Protein AF-A0A2D8ETE4-F1 (afdb_monomer_lite)

Radius of gyration: 16.95 Å; chains: 1; bounding box: 44×34×48 Å

Sequence (75 aa):
MKNENNNIVYCVVQIDWTWTTNEPRPSIIATYGNREDAIQKQDLMKKIATIDQSKMQFKVISITYEEKDASKKAD

Secondary structure (DSSP, 8-state):
------EEEEEEEEEE---SSSS-EEEEEEEESSHHHHHHHHHHHHHHHHHTT--EEEEEEEEEE----S-----

Structure (mmCIF, N/CA/C/O backbone):
data_AF-A0A2D8ETE4-F1
#
_entry.id   AF-A0A2D8ETE4-F1
#
loop_
_atom_site.group_PDB
_atom_site.id
_atom_site.type_symbol
_atom_site.label_atom_id
_atom_site.label_alt_id
_atom_site.label_comp_id
_atom_site.label_asym_id
_atom_site.label_entity_id
_atom_site.label_seq_id
_atom_site.pdbx_PDB_ins_code
_atom_site.Cartn_x
_atom_site.Cartn_y
_atom_site.Cartn_z
_atom_site.occupancy
_atom_site.B_iso_or_equiv
_atom_site.auth_seq_id
_atom_site.auth_comp_id
_atom_site.auth_asym_id
_atom_site.auth_atom_id
_atom_site.pdbx_PDB_model_num
ATOM 1 N N . MET A 1 1 ? 30.247 -1.302 -20.687 1.00 40.41 1 MET A N 1
ATOM 2 C CA . MET A 1 1 ? 29.335 -1.350 -19.525 1.00 40.41 1 MET A CA 1
ATOM 3 C C . MET A 1 1 ? 27.981 -1.791 -20.046 1.00 40.41 1 MET A C 1
ATOM 5 O O . MET A 1 1 ? 27.489 -1.154 -20.967 1.00 40.41 1 MET A O 1
ATOM 9 N N . LYS A 1 2 ? 27.452 -2.931 -19.588 1.00 43.47 2 LYS A N 1
ATOM 10 C CA . LYS A 1 2 ? 26.094 -3.352 -19.957 1.00 43.47 2 LYS A CA 1
ATOM 11 C C . LYS A 1 2 ? 25.124 -2.420 -19.229 1.00 43.47 2 LYS A C 1
ATOM 13 O O . LYS A 1 2 ? 25.223 -2.301 -18.014 1.00 43.47 2 LYS A O 1
ATOM 18 N N . ASN A 1 3 ? 24.252 -1.738 -19.967 1.00 44.91 3 ASN A N 1
ATOM 19 C CA . ASN A 1 3 ? 23.115 -1.041 -19.377 1.00 44.91 3 ASN A CA 1
ATOM 20 C C . ASN A 1 3 ? 22.140 -2.118 -18.904 1.00 44.91 3 ASN A C 1
ATOM 22 O O . ASN A 1 3 ? 21.417 -2.697 -19.711 1.00 44.91 3 ASN A O 1
ATOM 26 N N . GLU A 1 4 ? 22.178 -2.441 -17.617 1.00 55.88 4 GLU A N 1
ATOM 27 C CA . GLU A 1 4 ? 21.110 -3.201 -16.981 1.00 55.88 4 GLU A CA 1
ATOM 28 C C . GLU A 1 4 ? 19.872 -2.298 -16.964 1.00 55.88 4 GLU A C 1
ATOM 30 O O . GLU A 1 4 ? 19.740 -1.407 -16.124 1.00 55.88 4 GLU A O 1
ATOM 35 N N . ASN A 1 5 ? 18.996 -2.473 -17.957 1.00 55.81 5 ASN A N 1
ATOM 36 C CA . ASN A 1 5 ? 17.659 -1.888 -17.954 1.00 55.81 5 ASN A CA 1
ATOM 37 C C . ASN A 1 5 ? 16.849 -2.593 -16.859 1.00 55.81 5 ASN A C 1
ATOM 39 O O . ASN A 1 5 ? 16.114 -3.543 -17.113 1.00 55.81 5 ASN A O 1
ATOM 43 N N . ASN A 1 6 ? 17.047 -2.159 -15.620 1.00 63.59 6 ASN A N 1
ATOM 44 C CA . ASN A 1 6 ? 16.305 -2.652 -14.475 1.00 63.59 6 ASN A CA 1
ATOM 45 C C . ASN A 1 6 ? 14.907 -2.031 -14.489 1.00 63.59 6 ASN A C 1
ATOM 47 O O . ASN A 1 6 ? 14.753 -0.830 -14.251 1.00 63.59 6 ASN A O 1
ATOM 51 N N . ASN A 1 7 ? 13.889 -2.846 -14.763 1.00 83.50 7 ASN A N 1
ATOM 52 C CA . ASN A 1 7 ? 12.505 -2.400 -14.719 1.00 83.50 7 ASN A CA 1
ATOM 53 C C . ASN A 1 7 ? 12.052 -2.311 -13.258 1.00 83.50 7 ASN A C 1
ATOM 55 O O . ASN A 1 7 ? 12.288 -3.215 -12.454 1.00 83.50 7 ASN A O 1
ATOM 59 N N . ILE A 1 8 ? 11.416 -1.197 -12.901 1.00 89.62 8 ILE A N 1
ATOM 60 C CA . ILE A 1 8 ? 10.914 -0.943 -11.548 1.00 89.62 8 ILE A CA 1
ATOM 61 C C . ILE A 1 8 ? 9.392 -0.869 -11.609 1.00 89.62 8 ILE A C 1
ATOM 63 O O . ILE A 1 8 ? 8.834 -0.147 -12.432 1.00 89.62 8 ILE A O 1
ATOM 67 N N . VAL A 1 9 ? 8.722 -1.584 -10.707 1.00 94.19 9 VAL A N 1
ATOM 68 C CA . VAL A 1 9 ? 7.286 -1.420 -10.440 1.00 94.19 9 VAL A CA 1
ATOM 69 C C . VAL A 1 9 ? 7.050 -1.003 -8.996 1.00 94.19 9 VAL A C 1
ATOM 71 O O . VAL A 1 9 ? 7.808 -1.354 -8.089 1.00 94.19 9 VAL A O 1
ATOM 74 N N . TYR A 1 10 ? 5.972 -0.260 -8.778 1.00 96.75 10 TYR A N 1
ATOM 75 C CA . TYR A 1 10 ? 5.549 0.230 -7.475 1.00 96.75 10 TYR A CA 1
ATOM 76 C C . TYR A 1 10 ? 4.280 -0.500 -7.045 1.00 96.75 10 TYR A C 1
ATOM 78 O O . TYR A 1 10 ? 3.229 -0.379 -7.673 1.00 96.75 10 TYR A O 1
ATOM 86 N N . CYS A 1 11 ? 4.370 -1.266 -5.965 1.00 96.75 11 CYS A N 1
ATOM 87 C CA . CYS A 1 11 ? 3.270 -2.067 -5.448 1.00 96.75 11 CYS A CA 1
ATOM 88 C C . CYS A 1 11 ? 2.693 -1.430 -4.187 1.00 96.75 11 CYS A C 1
ATOM 90 O O . CYS A 1 11 ? 3.439 -1.035 -3.290 1.00 96.75 11 CYS A O 1
ATOM 92 N N . VAL A 1 12 ? 1.368 -1.387 -4.081 1.00 97.44 12 VAL A N 1
ATOM 93 C CA . VAL A 1 12 ? 0.678 -1.092 -2.824 1.00 97.44 12 VAL A CA 1
ATOM 94 C C . VAL A 1 12 ? 0.471 -2.408 -2.089 1.00 97.44 12 VAL A C 1
ATOM 96 O O . VAL A 1 12 ? -0.179 -3.315 -2.610 1.00 97.44 12 VAL A O 1
ATOM 99 N N . VAL A 1 13 ? 1.015 -2.506 -0.881 1.00 96.88 13 VAL A N 1
ATOM 100 C CA . VAL A 1 13 ? 0.821 -3.643 0.016 1.00 96.88 13 VAL A CA 1
ATOM 101 C C . VAL A 1 13 ? -0.172 -3.301 1.115 1.00 96.88 13 VAL A C 1
ATOM 103 O O . VAL A 1 13 ? -0.122 -2.209 1.683 1.00 96.88 13 VAL A O 1
ATOM 106 N N . GLN A 1 14 ? -1.051 -4.248 1.418 1.00 94.81 14 GLN A N 1
ATOM 107 C CA . GLN A 1 14 ? -1.945 -4.240 2.565 1.00 94.81 14 GLN A CA 1
ATOM 108 C C . GLN A 1 14 ? -1.383 -5.168 3.639 1.00 94.81 14 GLN A C 1
ATOM 110 O O . GLN A 1 14 ? -1.034 -6.314 3.356 1.00 94.81 14 GLN A O 1
ATOM 115 N N . ILE A 1 15 ? -1.321 -4.672 4.870 1.00 90.81 15 ILE A N 1
ATOM 116 C CA . ILE A 1 15 ? -0.921 -5.417 6.060 1.00 90.81 15 ILE A CA 1
ATOM 117 C C . ILE A 1 15 ? -2.104 -5.399 7.010 1.00 90.81 15 ILE A C 1
ATOM 119 O O . ILE A 1 15 ? -2.540 -4.337 7.456 1.00 90.81 15 ILE A O 1
ATOM 123 N N . ASP A 1 16 ? -2.628 -6.575 7.303 1.00 87.56 16 ASP A N 1
ATOM 124 C CA . ASP A 1 16 ? -3.728 -6.737 8.235 1.00 87.56 16 ASP A CA 1
ATOM 125 C C . ASP A 1 16 ? -3.186 -7.053 9.635 1.00 87.56 16 ASP A C 1
ATOM 127 O O . ASP A 1 16 ? -2.447 -8.019 9.822 1.00 87.56 16 ASP A O 1
ATOM 131 N N . TRP A 1 17 ? -3.546 -6.219 10.613 1.00 80.12 17 TRP A N 1
ATOM 132 C CA . TRP A 1 17 ? -3.167 -6.369 12.023 1.00 80.12 17 TRP A CA 1
ATOM 133 C C . TRP A 1 17 ? -4.306 -6.900 12.902 1.00 80.12 17 TRP A C 1
ATOM 135 O O . TRP A 1 17 ? -4.233 -6.835 14.129 1.00 80.12 17 TRP A O 1
ATOM 145 N N . THR A 1 18 ? -5.3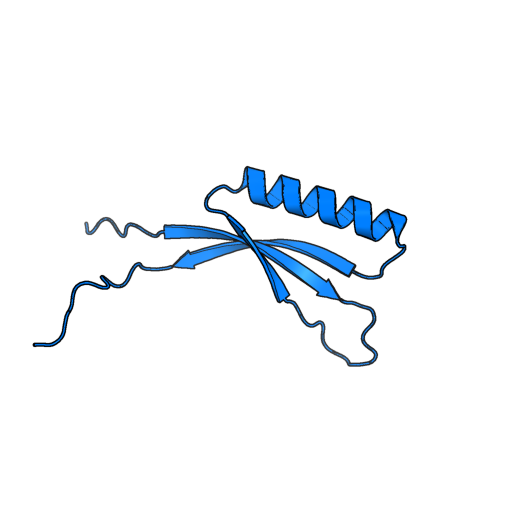88 -7.400 12.305 1.00 76.25 18 THR A N 1
ATOM 146 C CA . THR A 1 18 ? -6.476 -8.064 13.045 1.00 76.25 18 THR A CA 1
ATOM 147 C C . THR A 1 18 ? -6.131 -9.491 13.482 1.00 76.25 18 THR A C 1
ATOM 149 O O . THR A 1 18 ? -6.878 -10.099 14.245 1.00 76.25 18 THR A O 1
ATOM 152 N N . TRP A 1 19 ? -4.987 -10.013 13.039 1.00 66.19 19 TRP A N 1
ATOM 153 C CA . TRP A 1 19 ? -4.555 -11.384 13.266 1.00 66.19 19 TRP A CA 1
ATOM 154 C C . TRP A 1 19 ? -4.231 -11.640 14.743 1.00 66.19 19 TRP A C 1
ATOM 156 O O . TRP A 1 19 ? -3.545 -10.862 15.399 1.00 66.19 19 TRP A O 1
ATOM 166 N N . THR A 1 20 ? -4.694 -12.782 15.251 1.00 61.19 20 THR A N 1
ATOM 167 C CA . THR A 1 20 ? -4.340 -13.350 16.565 1.00 61.19 20 THR A CA 1
ATOM 168 C C . THR A 1 20 ? -3.026 -14.140 16.537 1.00 61.19 20 THR A C 1
ATOM 170 O O . THR A 1 20 ? -2.608 -14.687 17.555 1.00 61.19 20 THR A O 1
ATOM 173 N N . THR A 1 21 ? -2.376 -14.230 15.374 1.00 63.06 21 THR A N 1
ATOM 174 C CA . THR A 1 21 ? -1.105 -14.933 15.161 1.00 63.06 21 THR A CA 1
ATOM 175 C C . THR A 1 21 ? 0.075 -13.964 15.207 1.00 63.06 21 THR A C 1
ATOM 177 O O . THR A 1 21 ? -0.049 -12.827 14.766 1.00 63.06 21 THR A O 1
ATOM 180 N N . ASN A 1 22 ? 1.237 -14.433 15.670 1.00 71.12 22 ASN A N 1
ATOM 181 C CA . ASN A 1 22 ? 2.433 -13.621 15.950 1.00 71.12 22 ASN A CA 1
ATOM 182 C C . ASN A 1 22 ? 3.104 -12.938 14.735 1.00 71.12 22 ASN A C 1
ATOM 184 O O . ASN A 1 22 ? 4.148 -12.315 14.910 1.00 71.12 22 ASN A O 1
ATOM 188 N N . GLU A 1 23 ? 2.554 -13.038 13.521 1.00 75.00 23 GLU A N 1
ATOM 189 C CA . GLU A 1 23 ? 3.207 -12.546 12.303 1.00 75.00 23 GLU A CA 1
ATOM 190 C C . GLU A 1 23 ? 2.241 -11.781 11.379 1.00 75.00 23 GLU A C 1
ATOM 192 O O . GLU A 1 23 ? 1.146 -12.279 11.087 1.00 75.00 23 GLU A O 1
ATOM 197 N N . PRO A 1 24 ? 2.630 -10.588 10.883 1.00 72.19 24 PRO A N 1
ATOM 198 C CA . PRO A 1 24 ? 1.845 -9.833 9.913 1.00 72.19 24 PRO A CA 1
ATOM 199 C C . PRO A 1 24 ? 1.872 -10.512 8.537 1.00 72.19 24 PRO A C 1
ATOM 201 O O . PRO A 1 24 ? 2.919 -10.971 8.081 1.00 72.19 24 PRO A O 1
ATOM 204 N N . ARG A 1 25 ? 0.734 -10.519 7.829 1.00 80.62 25 ARG A N 1
ATOM 205 C CA . ARG A 1 25 ? 0.628 -11.064 6.463 1.00 80.62 25 ARG A CA 1
ATOM 206 C C . ARG A 1 25 ? 0.479 -9.945 5.425 1.00 80.62 25 ARG A C 1
ATOM 208 O O . ARG A 1 25 ? -0.644 -9.506 5.171 1.00 80.62 25 ARG A O 1
ATOM 215 N N . PRO A 1 26 ? 1.584 -9.449 4.837 1.00 89.50 26 PRO A N 1
ATOM 216 C CA . PRO A 1 26 ? 1.513 -8.470 3.762 1.00 89.50 26 PRO A CA 1
ATOM 217 C C . PRO A 1 26 ? 0.990 -9.114 2.471 1.00 89.50 26 PRO A C 1
ATOM 219 O O . PRO A 1 26 ? 1.391 -10.216 2.105 1.00 89.50 26 PRO A O 1
ATOM 222 N N . SER A 1 27 ? 0.131 -8.400 1.750 1.00 93.12 27 SER A N 1
ATOM 223 C CA . SER A 1 27 ? -0.382 -8.801 0.434 1.00 93.12 27 SER A CA 1
ATOM 224 C C . SER A 1 27 ? -0.299 -7.635 -0.545 1.00 93.12 27 SER A C 1
ATOM 226 O O . SER A 1 27 ? -0.573 -6.496 -0.173 1.00 93.12 27 SER A O 1
ATOM 228 N N . ILE A 1 28 ? 0.102 -7.891 -1.791 1.00 95.75 28 ILE A N 1
ATOM 229 C CA . ILE A 1 28 ? 0.076 -6.872 -2.850 1.00 95.75 28 ILE A CA 1
ATOM 230 C C . ILE A 1 28 ? -1.368 -6.729 -3.329 1.00 95.75 28 ILE A C 1
ATOM 232 O O . ILE A 1 28 ? -1.973 -7.709 -3.755 1.00 95.75 28 ILE A O 1
ATOM 236 N N . ILE A 1 29 ? -1.906 -5.511 -3.279 1.00 96.19 29 ILE A N 1
ATOM 237 C CA . ILE A 1 29 ? -3.289 -5.212 -3.687 1.00 96.19 29 ILE A CA 1
ATOM 238 C C . ILE A 1 29 ? -3.373 -4.407 -4.987 1.00 96.19 29 ILE A C 1
ATOM 240 O O . ILE A 1 29 ? -4.441 -4.311 -5.586 1.00 96.19 29 ILE A O 1
ATOM 244 N N . ALA A 1 30 ? -2.268 -3.792 -5.411 1.00 95.88 30 ALA A N 1
ATOM 245 C CA . ALA A 1 30 ? -2.163 -3.081 -6.679 1.00 95.88 30 ALA A CA 1
ATOM 246 C C . ALA A 1 30 ? -0.693 -2.913 -7.082 1.00 95.88 30 ALA A 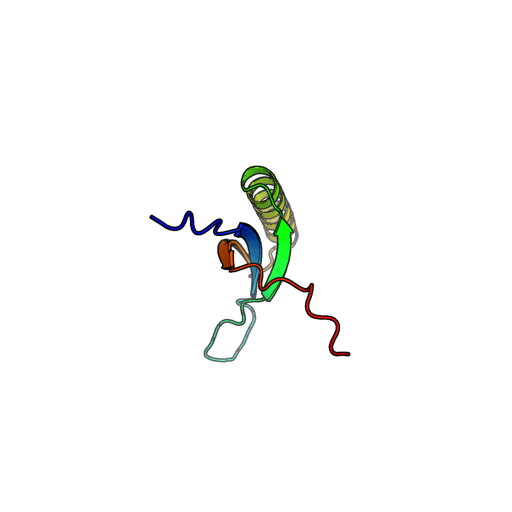C 1
ATOM 248 O O . ALA A 1 30 ? 0.173 -2.790 -6.213 1.00 95.88 30 ALA A O 1
ATOM 249 N N . THR A 1 31 ? -0.434 -2.835 -8.385 1.00 96.31 31 THR A N 1
ATOM 250 C CA . THR A 1 31 ? 0.896 -2.627 -8.970 1.00 96.31 31 THR A CA 1
ATOM 251 C C . THR A 1 31 ? 0.809 -1.556 -10.048 1.00 96.31 31 THR A C 1
ATOM 253 O O . THR A 1 31 ? -0.122 -1.562 -10.849 1.00 96.31 31 THR A O 1
ATOM 256 N N . TYR A 1 32 ? 1.781 -0.649 -10.067 1.00 95.50 32 TYR A N 1
ATOM 257 C CA . TYR A 1 32 ? 1.842 0.494 -10.972 1.00 95.50 32 TYR A CA 1
ATOM 258 C C . TYR A 1 32 ? 3.239 0.623 -11.577 1.00 95.50 32 TYR A C 1
ATOM 260 O O . TYR A 1 32 ? 4.237 0.323 -10.921 1.00 95.50 32 TYR A O 1
ATOM 268 N N . GLY A 1 33 ? 3.315 1.121 -12.812 1.00 92.44 33 GLY A N 1
ATOM 269 C CA . GLY A 1 33 ?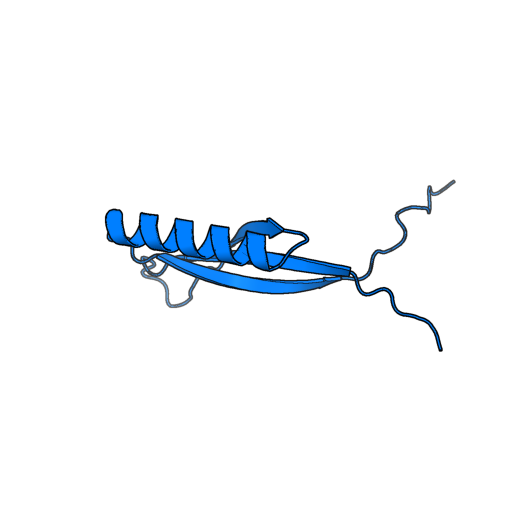 4.583 1.547 -13.415 1.00 92.44 33 GLY A CA 1
ATOM 270 C C . GLY A 1 33 ? 5.074 2.898 -12.878 1.00 92.44 33 GLY A C 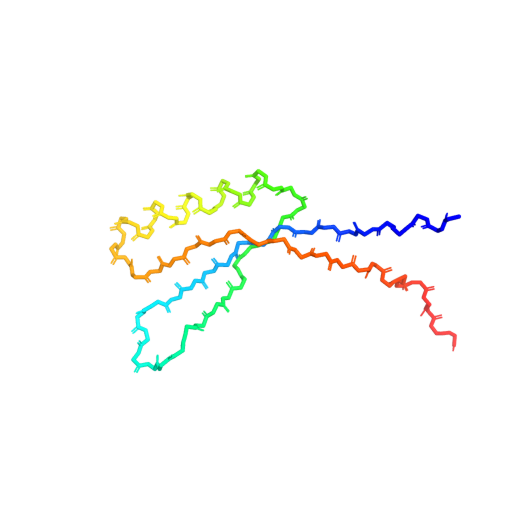1
ATOM 271 O O . GLY A 1 33 ? 6.268 3.170 -12.895 1.00 92.44 33 GLY A O 1
ATOM 272 N N . ASN A 1 34 ? 4.166 3.728 -12.351 1.00 94.44 34 ASN A N 1
ATOM 273 C CA . ASN A 1 34 ? 4.467 5.039 -11.776 1.00 94.44 34 ASN A CA 1
ATOM 274 C C . ASN A 1 34 ? 4.309 5.030 -10.245 1.00 94.44 34 ASN A C 1
ATOM 276 O O . ASN A 1 34 ? 3.352 4.477 -9.697 1.00 94.44 34 ASN A O 1
ATOM 280 N N . ARG A 1 35 ? 5.239 5.687 -9.546 1.00 94.19 35 ARG A N 1
ATOM 281 C CA . ARG A 1 35 ? 5.220 5.839 -8.087 1.00 94.19 35 ARG A CA 1
ATOM 282 C C . ARG A 1 35 ? 4.056 6.701 -7.607 1.00 94.19 35 ARG A C 1
ATOM 284 O O . ARG A 1 35 ? 3.494 6.407 -6.555 1.00 94.19 35 ARG A O 1
ATOM 291 N N . GLU A 1 36 ? 3.722 7.765 -8.334 1.00 96.81 36 GLU A N 1
ATOM 292 C CA . GLU A 1 36 ? 2.673 8.705 -7.917 1.00 96.81 36 GLU A CA 1
ATOM 293 C C . GLU A 1 36 ? 1.303 8.026 -7.862 1.00 96.81 36 GLU A C 1
ATOM 295 O O . GLU A 1 36 ? 0.594 8.168 -6.867 1.00 96.81 36 GLU A O 1
ATOM 300 N N . ASP A 1 37 ? 0.984 7.190 -8.851 1.00 97.19 37 ASP A N 1
ATOM 301 C CA . ASP A 1 37 ? -0.261 6.415 -8.885 1.00 97.19 37 ASP A CA 1
ATOM 302 C C . ASP A 1 37 ? -0.351 5.444 -7.695 1.00 97.19 37 ASP A C 1
ATOM 304 O O . ASP A 1 37 ? -1.391 5.328 -7.037 1.00 97.19 37 ASP A O 1
ATOM 308 N N . ALA A 1 38 ? 0.767 4.794 -7.348 1.00 97.19 38 ALA A N 1
ATOM 309 C CA . ALA A 1 38 ? 0.841 3.925 -6.176 1.00 97.19 38 ALA A CA 1
ATOM 310 C C . ALA A 1 38 ? 0.612 4.700 -4.864 1.00 97.19 38 ALA A C 1
ATOM 312 O O . ALA A 1 38 ? -0.077 4.202 -3.969 1.00 97.19 38 ALA A O 1
ATOM 313 N N . ILE A 1 39 ? 1.140 5.925 -4.751 1.00 97.88 39 ILE A N 1
ATOM 314 C CA . ILE A 1 39 ? 0.918 6.807 -3.592 1.00 97.88 39 ILE A CA 1
ATOM 315 C C . ILE A 1 39 ? -0.550 7.239 -3.516 1.00 97.88 39 ILE A C 1
ATOM 317 O O . ILE A 1 39 ? -1.164 7.117 -2.456 1.00 97.88 39 ILE A O 1
ATOM 321 N N . GLN A 1 40 ? -1.147 7.665 -4.632 1.00 98.06 40 GLN A N 1
ATOM 322 C CA . GLN A 1 40 ? -2.564 8.041 -4.675 1.00 98.06 40 GLN A CA 1
ATOM 323 C C . GLN A 1 40 ? -3.462 6.879 -4.239 1.00 98.06 40 GLN A C 1
ATOM 325 O O . GLN A 1 40 ? -4.378 7.059 -3.428 1.00 98.06 40 GLN A O 1
ATOM 330 N N . LYS A 1 41 ? -3.162 5.661 -4.709 1.00 97.88 41 LYS A N 1
ATOM 331 C CA . LYS A 1 41 ? -3.867 4.456 -4.267 1.00 97.88 41 LYS A CA 1
ATOM 332 C C . LYS A 1 41 ? -3.661 4.198 -2.775 1.00 97.88 41 LYS A C 1
ATOM 334 O O . LYS A 1 41 ? -4.642 3.922 -2.087 1.00 97.88 41 LYS A O 1
ATOM 339 N N . GLN A 1 42 ? -2.434 4.298 -2.259 1.00 97.75 42 GLN A N 1
ATOM 340 C CA . GLN A 1 42 ? -2.156 4.136 -0.827 1.00 97.75 42 GLN A CA 1
ATOM 341 C C . GLN A 1 42 ? -2.990 5.106 0.021 1.00 97.75 42 GLN A C 1
ATOM 343 O O . GLN A 1 42 ? -3.576 4.694 1.024 1.00 97.75 42 GLN A O 1
ATOM 348 N N . ASP A 1 43 ? -3.060 6.377 -0.368 1.00 97.62 43 ASP A N 1
ATOM 349 C CA . ASP A 1 43 ? -3.777 7.398 0.395 1.00 97.62 43 ASP A CA 1
ATOM 350 C C . ASP A 1 43 ? -5.295 7.220 0.334 1.00 97.62 43 ASP A C 1
ATOM 352 O O . ASP A 1 43 ? -5.972 7.405 1.348 1.00 97.62 43 ASP A O 1
ATOM 356 N N . LEU A 1 44 ? -5.836 6.776 -0.804 1.00 97.31 44 LEU A N 1
ATOM 357 C CA . LEU A 1 44 ? -7.237 6.363 -0.898 1.00 97.31 44 LEU A CA 1
ATOM 358 C C . LEU A 1 44 ? -7.543 5.199 0.056 1.00 97.31 44 LEU A C 1
ATOM 360 O O . LEU A 1 44 ? -8.508 5.267 0.815 1.00 97.31 44 LEU A O 1
ATOM 364 N N . MET A 1 45 ? -6.706 4.158 0.060 1.00 96.19 45 MET A N 1
ATOM 365 C CA . MET A 1 45 ? -6.910 2.991 0.925 1.00 96.19 45 MET A CA 1
ATOM 366 C C . MET A 1 45 ? -6.818 3.353 2.410 1.00 96.19 45 MET A C 1
ATOM 368 O O . MET A 1 45 ? -7.624 2.877 3.205 1.00 96.19 45 MET A O 1
ATOM 372 N N . LYS A 1 46 ? -5.899 4.251 2.789 1.00 95.25 46 LYS A N 1
ATOM 373 C CA . LYS A 1 46 ? -5.841 4.793 4.156 1.00 95.25 46 LYS A CA 1
ATOM 374 C C . LYS A 1 46 ? -7.125 5.525 4.535 1.00 95.25 46 LYS A C 1
ATOM 376 O O . LYS A 1 46 ? -7.611 5.327 5.640 1.00 95.25 46 LYS A O 1
ATOM 381 N N . LYS A 1 47 ? -7.678 6.360 3.647 1.00 96.62 47 LYS A N 1
ATOM 382 C CA . LYS A 1 47 ? -8.936 7.080 3.916 1.00 96.62 47 LYS A CA 1
ATOM 383 C C . LYS A 1 47 ? -10.093 6.113 4.156 1.00 96.62 47 LYS A C 1
ATOM 385 O O . LYS A 1 47 ? -10.812 6.286 5.134 1.00 96.62 47 LYS A O 1
ATOM 390 N N . ILE A 1 48 ? -10.227 5.089 3.311 1.00 93.94 48 ILE A N 1
ATOM 391 C CA . ILE A 1 48 ? -11.242 4.035 3.470 1.00 93.94 48 ILE A CA 1
ATOM 392 C C . ILE A 1 48 ? -11.050 3.318 4.811 1.00 93.94 48 ILE A C 1
ATOM 394 O O . ILE A 1 48 ? -11.973 3.259 5.613 1.00 93.94 48 ILE A O 1
ATOM 398 N N . ALA A 1 49 ? -9.827 2.879 5.117 1.00 91.88 49 ALA A N 1
ATOM 399 C CA . ALA A 1 49 ? -9.525 2.198 6.373 1.00 91.88 49 ALA A CA 1
ATOM 400 C C . ALA A 1 49 ? -9.802 3.041 7.624 1.00 91.88 49 ALA A C 1
ATOM 402 O O . ALA A 1 49 ? -10.213 2.481 8.638 1.00 91.88 49 ALA A O 1
ATOM 403 N N . THR A 1 50 ? -9.595 4.358 7.555 1.00 92.81 50 THR A N 1
ATOM 404 C CA . THR A 1 50 ? -9.956 5.290 8.631 1.00 92.81 50 THR A CA 1
ATOM 405 C C . THR A 1 50 ? -11.470 5.367 8.822 1.00 92.81 50 THR A C 1
ATOM 407 O O . THR A 1 50 ? -11.931 5.350 9.960 1.00 92.81 50 THR A O 1
ATOM 410 N N . ILE A 1 51 ? -12.238 5.440 7.729 1.00 94.38 51 ILE A N 1
ATOM 411 C CA . ILE A 1 51 ? -13.710 5.473 7.771 1.00 94.38 51 ILE A CA 1
ATOM 412 C C . ILE A 1 51 ? -14.253 4.164 8.354 1.00 94.38 51 ILE A C 1
ATOM 414 O O . ILE A 1 51 ? -15.078 4.194 9.263 1.00 94.38 51 ILE A O 1
ATOM 418 N N . ASP A 1 52 ? -13.720 3.033 7.899 1.00 89.88 52 ASP A N 1
ATOM 419 C CA . ASP A 1 52 ? -14.145 1.695 8.319 1.00 89.88 52 ASP A CA 1
ATOM 420 C C . ASP A 1 52 ? -13.552 1.270 9.677 1.00 89.88 52 ASP A C 1
ATOM 422 O O . ASP A 1 52 ? -13.771 0.145 10.125 1.00 89.88 52 ASP A O 1
ATOM 426 N N . GLN A 1 53 ? -12.766 2.141 10.329 1.00 89.12 53 GLN A N 1
ATOM 427 C CA . GLN A 1 53 ? -12.040 1.871 11.582 1.00 89.12 53 GLN A CA 1
ATOM 428 C C . GLN A 1 53 ? -11.218 0.568 11.547 1.00 89.12 53 GLN A C 1
ATOM 430 O O . GLN A 1 53 ? -11.020 -0.109 12.561 1.00 89.12 53 GLN A O 1
ATOM 435 N N . SER A 1 54 ? -10.731 0.197 10.363 1.00 86.94 54 SER A N 1
ATOM 436 C CA . SER A 1 54 ? -10.009 -1.054 10.162 1.00 86.94 54 SER A CA 1
ATOM 437 C C . SER A 1 54 ? -8.611 -0.988 10.787 1.00 86.94 54 SER A C 1
ATOM 439 O O . SER A 1 54 ? -7.959 0.057 10.798 1.00 86.94 54 SER A O 1
ATOM 441 N N . LYS A 1 55 ? -8.087 -2.135 11.232 1.00 87.19 55 LYS A N 1
ATOM 442 C CA . LYS A 1 55 ? -6.677 -2.275 11.646 1.00 87.19 55 LYS A CA 1
ATOM 443 C C . LYS A 1 55 ? -5.747 -2.565 10.459 1.00 87.19 55 LYS A C 1
ATOM 445 O O . LYS A 1 55 ? -4.698 -3.185 10.625 1.00 87.19 55 LYS A O 1
ATOM 450 N N . MET A 1 56 ? -6.134 -2.163 9.250 1.00 90.50 56 MET A N 1
ATOM 451 C CA . MET A 1 56 ? -5.326 -2.364 8.050 1.00 90.50 56 MET A CA 1
ATOM 452 C C . MET A 1 56 ? -4.307 -1.233 7.891 1.00 90.50 56 MET A C 1
ATOM 454 O O . MET A 1 56 ? -4.599 -0.062 8.129 1.00 90.50 56 MET A O 1
ATOM 458 N N . GLN A 1 57 ? -3.102 -1.575 7.447 1.00 91.94 57 GLN A N 1
ATOM 459 C CA . GLN A 1 57 ? -2.073 -0.618 7.055 1.00 91.94 57 GLN A CA 1
ATOM 460 C C . GLN A 1 57 ? -1.716 -0.793 5.584 1.00 91.94 57 GLN A C 1
ATOM 462 O O . GLN A 1 57 ? -1.650 -1.910 5.081 1.00 91.94 57 GLN A O 1
ATOM 467 N N . PHE A 1 58 ? -1.422 0.319 4.911 1.00 95.31 58 PHE A N 1
ATOM 468 C CA . PHE A 1 58 ? -1.053 0.326 3.497 1.00 95.31 58 PHE A CA 1
ATOM 469 C C . PHE A 1 58 ? 0.306 0.985 3.291 1.00 95.31 58 PHE A C 1
ATOM 471 O O . PHE A 1 58 ? 0.568 2.075 3.825 1.00 95.31 58 PHE A O 1
ATOM 478 N N . LYS A 1 59 ? 1.170 0.355 2.495 1.00 95.56 59 LYS A N 1
ATOM 479 C CA . LYS A 1 59 ? 2.509 0.860 2.155 1.00 95.56 59 LYS A CA 1
ATOM 480 C C . LYS A 1 59 ? 2.770 0.722 0.662 1.00 95.56 59 LYS A C 1
ATOM 482 O O . LYS A 1 59 ? 2.253 -0.188 0.033 1.00 95.56 59 LYS A O 1
ATOM 487 N N . VAL A 1 60 ? 3.583 1.619 0.115 1.00 96.75 60 VAL A N 1
ATOM 488 C CA . VAL A 1 60 ? 4.134 1.471 -1.234 1.00 96.75 60 VAL A CA 1
ATOM 489 C C . VAL A 1 60 ? 5.525 0.864 -1.114 1.00 96.75 60 VAL A C 1
ATOM 491 O O . VAL A 1 60 ? 6.336 1.352 -0.326 1.00 96.75 60 VAL A O 1
ATOM 494 N N . ILE A 1 61 ? 5.790 -0.180 -1.892 1.00 96.00 61 ILE A N 1
ATOM 495 C CA . ILE A 1 61 ? 7.116 -0.780 -2.062 1.00 96.00 61 ILE A CA 1
ATOM 496 C C . ILE A 1 61 ? 7.523 -0.701 -3.532 1.00 96.00 61 ILE A C 1
ATOM 498 O O . ILE A 1 61 ? 6.667 -0.691 -4.414 1.00 96.00 61 ILE A O 1
ATOM 502 N N . SER A 1 62 ? 8.823 -0.661 -3.800 1.00 94.81 62 SER A N 1
ATOM 503 C CA . SER A 1 62 ? 9.373 -0.785 -5.151 1.00 94.81 62 SER A CA 1
ATOM 504 C C . SER A 1 62 ? 9.955 -2.179 -5.339 1.00 94.81 62 SER A C 1
ATOM 506 O O . SER A 1 62 ? 10.712 -2.642 -4.484 1.00 94.81 62 SER A O 1
ATOM 508 N N . ILE A 1 63 ? 9.632 -2.823 -6.455 1.00 92.38 63 ILE A N 1
ATOM 509 C CA . ILE A 1 63 ? 10.217 -4.100 -6.859 1.00 92.38 63 ILE A CA 1
ATOM 510 C C . ILE A 1 63 ? 10.995 -3.856 -8.144 1.00 92.38 63 ILE A C 1
ATOM 512 O O . ILE A 1 63 ? 10.425 -3.444 -9.154 1.00 92.38 63 ILE A O 1
ATOM 516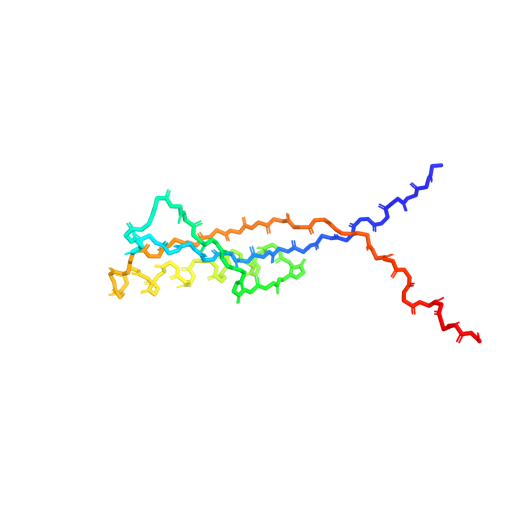 N N . THR A 1 64 ? 12.296 -4.108 -8.081 1.00 91.50 64 THR A N 1
ATOM 517 C CA . THR A 1 64 ? 13.167 -4.135 -9.253 1.00 91.50 64 THR A CA 1
ATOM 518 C C . THR A 1 64 ? 13.175 -5.550 -9.809 1.00 91.50 64 THR A C 1
ATOM 520 O O . THR A 1 64 ? 13.367 -6.501 -9.048 1.00 91.50 64 THR A O 1
ATOM 523 N N . TYR A 1 65 ? 12.966 -5.699 -11.112 1.00 82.31 65 TYR A N 1
ATOM 524 C CA . TYR A 1 65 ? 13.018 -6.992 -11.778 1.00 82.31 65 TYR A CA 1
ATOM 525 C C . TYR A 1 65 ? 13.766 -6.898 -13.103 1.00 82.31 65 TYR A C 1
ATOM 527 O O . TYR A 1 65 ? 13.750 -5.881 -13.798 1.00 82.31 65 TYR A O 1
ATOM 535 N N . GLU A 1 66 ? 14.418 -8.001 -13.442 1.00 84.25 66 GLU A N 1
ATOM 536 C CA . GLU A 1 66 ? 14.995 -8.208 -14.759 1.00 84.25 66 GLU A CA 1
ATOM 537 C C . GLU A 1 66 ? 13.893 -8.742 -15.679 1.00 84.25 66 GLU A C 1
ATOM 539 O O . GLU A 1 66 ? 13.271 -9.770 -15.388 1.00 84.25 66 GLU A O 1
ATOM 544 N N . GLU A 1 67 ? 13.647 -8.070 -16.804 1.00 67.88 67 GLU A N 1
ATOM 545 C CA . GLU A 1 67 ? 12.924 -8.698 -17.908 1.00 67.88 67 GLU A CA 1
ATOM 546 C C . GLU A 1 67 ? 13.805 -9.820 -18.456 1.00 67.88 67 GLU A C 1
ATOM 548 O O . GLU A 1 67 ? 14.741 -9.594 -19.222 1.00 67.88 67 GLU A O 1
ATOM 553 N N . LYS A 1 68 ? 13.530 -11.064 -18.058 1.00 63.69 68 LYS A N 1
ATOM 554 C CA . LYS A 1 68 ? 14.016 -12.197 -18.841 1.00 63.69 68 LYS A CA 1
ATOM 555 C C . LYS A 1 68 ? 13.243 -12.174 -20.150 1.00 63.69 68 LYS A C 1
ATOM 557 O O . LYS A 1 68 ? 12.043 -12.430 -20.132 1.00 63.69 68 LYS A O 1
ATOM 562 N N . ASP A 1 69 ? 13.933 -11.853 -21.246 1.00 54.41 69 ASP A N 1
ATOM 563 C CA . ASP A 1 69 ? 13.448 -11.972 -22.622 1.00 54.41 69 ASP A CA 1
ATOM 564 C C . ASP A 1 69 ? 12.508 -13.181 -22.754 1.00 54.41 69 ASP A C 1
ATOM 566 O O . ASP A 1 69 ? 12.943 -14.335 -22.785 1.00 54.41 69 ASP A O 1
ATOM 570 N N . ALA A 1 70 ? 11.203 -12.925 -22.859 1.00 52.41 70 ALA A N 1
ATOM 571 C CA . ALA A 1 70 ? 10.202 -13.947 -23.164 1.00 52.41 70 ALA A CA 1
ATOM 572 C C . ALA A 1 70 ? 10.297 -14.430 -24.632 1.00 52.41 70 ALA A C 1
ATOM 574 O O . ALA A 1 70 ? 9.450 -15.185 -25.105 1.00 52.41 70 ALA A O 1
ATOM 575 N N . SER A 1 71 ? 11.350 -14.028 -25.354 1.00 51.72 71 SER A N 1
ATOM 576 C CA . SER A 1 71 ? 11.689 -14.449 -26.714 1.00 51.72 71 SER A CA 1
ATOM 577 C C . SER A 1 71 ? 12.780 -15.520 -26.723 1.00 51.72 71 SER A C 1
ATOM 579 O O . SER A 1 71 ? 13.815 -15.396 -27.371 1.00 51.72 71 SER A O 1
ATOM 581 N N . LYS A 1 72 ? 12.521 -16.639 -26.052 1.00 51.50 72 LYS A N 1
ATOM 582 C CA . LYS A 1 72 ? 12.942 -17.937 -26.585 1.00 51.50 72 LYS A CA 1
ATOM 583 C C . LYS A 1 72 ? 11.709 -18.818 -26.645 1.00 51.50 72 LYS A C 1
ATOM 585 O O . LYS A 1 72 ? 11.439 -19.591 -25.732 1.00 51.50 72 LYS A O 1
ATOM 590 N N . LYS A 1 73 ? 10.950 -18.678 -27.739 1.00 45.25 73 LYS A N 1
ATOM 591 C CA . LYS A 1 73 ? 10.202 -19.820 -28.266 1.00 45.25 73 LYS A CA 1
ATOM 592 C C . LYS A 1 73 ? 11.225 -20.950 -28.379 1.00 45.25 73 LYS A C 1
ATOM 594 O O . LYS A 1 73 ? 12.216 -20.796 -29.087 1.00 45.25 73 LYS A O 1
ATOM 599 N N . ALA A 1 74 ? 11.051 -21.988 -27.574 1.00 45.72 74 ALA A N 1
ATOM 600 C CA . ALA A 1 74 ? 11.744 -23.238 -27.802 1.00 45.72 74 ALA A CA 1
ATOM 601 C C . ALA A 1 74 ? 11.202 -23.788 -29.128 1.00 45.72 74 ALA A C 1
ATOM 603 O O . ALA A 1 74 ? 9.989 -23.976 -29.240 1.00 45.72 74 ALA A O 1
ATOM 604 N N . ASP A 1 75 ? 12.084 -23.910 -30.122 1.00 38.81 75 ASP A N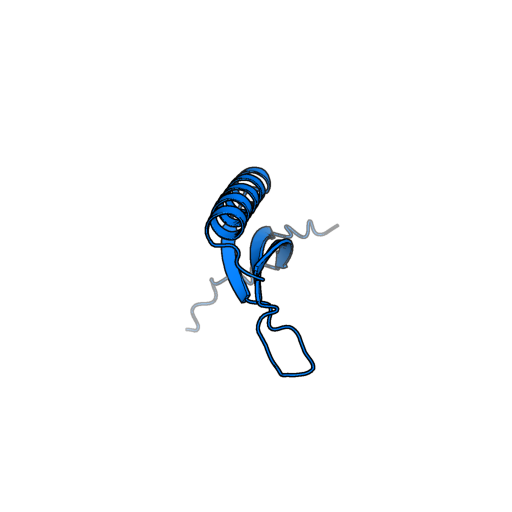 1
ATOM 605 C CA . ASP A 1 75 ? 11.897 -24.829 -31.252 1.00 38.81 75 ASP A CA 1
ATOM 606 C C . ASP A 1 75 ? 11.840 -26.277 -30.742 1.00 38.81 75 ASP A C 1
ATOM 608 O O . ASP A 1 75 ? 12.572 -26.587 -29.767 1.00 38.81 75 ASP A O 1
#

Foldseek 3Di:
DDPQPWQKKKFKWKWAPPDPDPDIDIDTPDIGSDPVVSVVVQVVVVVVCVVVVGNMHIDIDMDTDHPPPPPDPDD

pLDDT: mean 82.61, std 17.83, range [38.81, 98.06]